Protein AF-Q26EB5-F1 (afdb_monomer)

Radius of gyration: 15.44 Å; Cα contacts (8 Å, |Δi|>4): 272; chains: 1; bounding box: 35×39×40 Å

Foldseek 3Di:
DDPPCVVDPPCVFWDWDDWDWQQLAADFDKDKALDDVVQCVSQCSRQVPDPPGDDRDDDDSVFKIKIKGKPHKDQWPPKEKDFPDWDDDDQATETEIDTDDHPDDDIGRDITIIMTMIMGTDDNHDYYYDD

Secondary structure (DSSP, 8-state):
---GGGTS-GGGS-EEEEEESB-S--SEEEEEE-SHHHHHHHHHHHHTT-SSPPPPPP--TTTEEEEEEEE--BSSS--EEEEEEEEE-SSEEEEEEEEEPPPSS------BB-EEEEEEE--SSEEEEE-

pLDDT: mean 91.07, std 12.9, range [38.53, 98.75]

Structure (mmCIF, N/CA/C/O backbone):
data_AF-Q26EB5-F1
#
_entry.id   AF-Q26EB5-F1
#
loop_
_atom_site.group_PDB
_atom_site.id
_atom_site.type_symbol
_atom_site.label_atom_id
_atom_site.label_alt_id
_atom_site.label_comp_id
_atom_site.label_asym_id
_atom_site.label_entity_id
_atom_site.label_seq_id
_atom_site.pdbx_PDB_ins_code
_atom_site.Cartn_x
_atom_site.Cartn_y
_atom_site.Cartn_z
_atom_site.occupancy
_atom_site.B_iso_or_equiv
_atom_site.auth_seq_id
_atom_site.auth_comp_id
_atom_site.auth_asym_id
_atom_site.auth_atom_id
_atom_site.pdbx_PDB_model_num
ATOM 1 N N . MET A 1 1 ? -17.614 -24.373 6.256 1.00 40.78 1 MET A N 1
ATOM 2 C CA . MET A 1 1 ? -18.115 -22.992 6.373 1.00 40.78 1 MET A CA 1
ATOM 3 C C . MET A 1 1 ? -17.218 -22.167 5.482 1.00 40.78 1 MET A C 1
ATOM 5 O O . MET A 1 1 ? -16.017 -22.200 5.704 1.00 40.78 1 MET A O 1
ATOM 9 N N . ASP A 1 2 ? -17.758 -21.578 4.421 1.00 38.53 2 ASP A N 1
ATOM 10 C CA . ASP A 1 2 ? -16.982 -20.653 3.594 1.00 38.53 2 ASP A CA 1
ATOM 11 C C . ASP A 1 2 ? -16.696 -19.390 4.422 1.00 38.53 2 ASP A C 1
ATOM 13 O O . ASP A 1 2 ? -17.594 -18.901 5.112 1.00 38.53 2 ASP A O 1
ATOM 17 N N . THR A 1 3 ? -15.449 -18.911 4.413 1.00 44.72 3 THR A N 1
ATOM 18 C CA . THR A 1 3 ? -15.062 -17.674 5.102 1.00 44.72 3 THR A CA 1
ATOM 19 C C . THR A 1 3 ? -15.852 -16.483 4.535 1.00 44.72 3 THR A C 1
ATOM 21 O O . THR A 1 3 ? -16.210 -16.488 3.352 1.00 44.72 3 THR A O 1
ATOM 24 N N . PRO A 1 4 ? -16.144 -15.445 5.344 1.00 45.19 4 PRO A N 1
ATOM 25 C CA . PRO A 1 4 ? -16.897 -14.256 4.915 1.00 45.19 4 PRO A CA 1
ATOM 26 C C . PRO A 1 4 ? -16.331 -13.559 3.663 1.00 45.19 4 PRO A C 1
ATOM 28 O O . PRO A 1 4 ? -17.078 -12.910 2.932 1.00 45.19 4 PRO A O 1
ATOM 31 N N . GLU A 1 5 ? -15.042 -13.769 3.379 1.00 48.12 5 GLU A N 1
ATOM 32 C CA . GLU A 1 5 ? -14.312 -13.376 2.161 1.00 48.12 5 GLU A CA 1
ATOM 33 C C . GLU A 1 5 ? -15.007 -13.805 0.856 1.00 48.12 5 GLU A C 1
ATOM 35 O O . GLU A 1 5 ? -14.831 -13.182 -0.189 1.00 48.12 5 GLU A O 1
ATOM 40 N N . LYS A 1 6 ? -15.826 -14.864 0.897 1.00 42.00 6 LYS A N 1
ATOM 41 C CA . LYS A 1 6 ? -16.500 -15.419 -0.284 1.00 42.00 6 LYS A CA 1
ATOM 42 C C . LYS A 1 6 ? -17.814 -14.715 -0.647 1.00 42.00 6 LYS A C 1
ATOM 44 O O . LYS A 1 6 ? -18.360 -14.988 -1.713 1.00 42.00 6 LYS A O 1
ATOM 49 N N . VAL A 1 7 ? -18.339 -13.838 0.217 1.00 48.69 7 VAL A N 1
ATOM 50 C CA . VAL A 1 7 ? -19.648 -13.174 0.018 1.00 48.69 7 VAL A CA 1
ATOM 51 C C . VAL A 1 7 ? -19.495 -11.733 -0.490 1.00 48.69 7 VAL A C 1
ATOM 53 O O . VAL A 1 7 ? -20.363 -11.240 -1.207 1.00 48.69 7 VAL A O 1
ATOM 56 N N . PHE A 1 8 ? -18.360 -11.089 -0.211 1.00 55.78 8 PHE A N 1
ATOM 57 C CA . PHE A 1 8 ? -17.955 -9.799 -0.768 1.00 55.78 8 PHE A CA 1
ATOM 58 C C . PHE A 1 8 ? -16.459 -9.889 -1.088 1.00 55.78 8 PHE A C 1
ATOM 60 O O . PHE A 1 8 ? -15.657 -10.104 -0.187 1.00 55.78 8 PHE A O 1
ATOM 67 N N . GLY A 1 9 ? -16.082 -9.818 -2.369 1.00 71.38 9 GLY A N 1
ATOM 68 C CA . GLY A 1 9 ? -14.680 -9.981 -2.778 1.00 71.38 9 GLY A CA 1
ATOM 69 C C . GLY A 1 9 ? -13.743 -8.952 -2.130 1.00 71.38 9 GLY A C 1
ATOM 70 O O . GLY A 1 9 ? -14.201 -7.908 -1.677 1.00 71.38 9 GLY A O 1
ATOM 71 N N . LEU A 1 10 ? -12.429 -9.220 -2.139 1.00 80.38 10 LEU A N 1
ATOM 72 C CA . LEU A 1 10 ? -11.367 -8.426 -1.481 1.00 80.38 10 LEU A CA 1
ATOM 73 C C . LEU A 1 10 ? -11.545 -6.899 -1.600 1.00 80.38 10 LEU A C 1
ATOM 75 O O . LEU A 1 10 ? -11.328 -6.155 -0.644 1.00 80.38 10 LEU A O 1
ATOM 79 N N . THR A 1 11 ? -12.007 -6.428 -2.758 1.00 82.50 11 THR A N 1
ATOM 80 C CA . THR A 1 11 ? -12.225 -5.010 -3.067 1.00 82.50 11 THR A CA 1
ATOM 81 C C . THR A 1 11 ? -13.318 -4.333 -2.233 1.00 82.50 11 THR A C 1
ATOM 83 O O . THR A 1 11 ? -13.462 -3.119 -2.309 1.00 82.50 11 THR A O 1
ATOM 86 N N . SER A 1 12 ? -14.118 -5.057 -1.442 1.00 90.44 12 SER A N 1
ATOM 87 C CA . SER A 1 12 ? -15.067 -4.432 -0.508 1.00 90.44 12 SER A CA 1
ATOM 88 C C . SER A 1 12 ? -14.390 -3.797 0.708 1.00 90.44 12 SER A C 1
ATOM 90 O O . SER A 1 12 ? -15.011 -2.982 1.388 1.00 90.44 12 SER A O 1
ATOM 92 N N . TYR A 1 13 ? -13.140 -4.170 0.996 1.00 94.19 13 TYR A N 1
ATOM 93 C CA . TYR A 1 13 ? -12.414 -3.739 2.193 1.00 94.19 13 TYR A CA 1
ATOM 94 C C . TYR A 1 13 ? -11.544 -2.496 1.980 1.00 94.19 13 TYR A C 1
ATOM 96 O O . TYR A 1 13 ? -11.109 -1.878 2.952 1.00 94.19 13 TYR A O 1
AT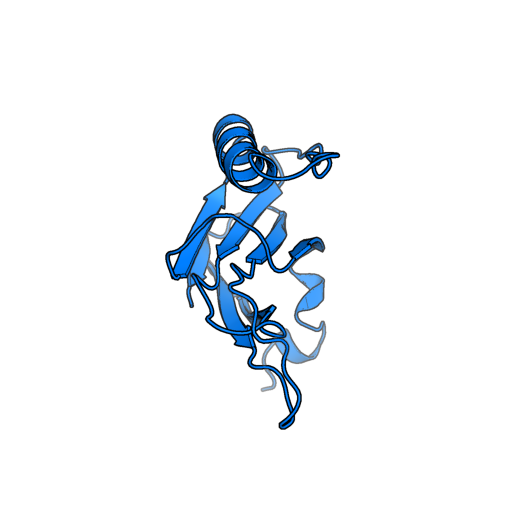OM 104 N N . TYR A 1 14 ? -11.292 -2.111 0.730 1.00 95.56 14 TYR A N 1
ATOM 105 C CA . TYR A 1 14 ? -10.400 -1.006 0.402 1.00 95.56 14 TYR A CA 1
ATOM 106 C C . TYR A 1 14 ? -10.765 -0.339 -0.924 1.00 95.56 14 TYR A C 1
ATOM 108 O O . TYR A 1 14 ? -11.433 -0.913 -1.778 1.00 95.56 14 TYR A O 1
ATOM 116 N N . GLU A 1 15 ? -10.281 0.883 -1.112 1.00 95.56 15 GLU A N 1
ATOM 117 C CA . GLU A 1 15 ? -10.323 1.602 -2.384 1.00 95.56 15 GLU A CA 1
ATOM 118 C C . GLU A 1 15 ? -8.894 1.755 -2.912 1.00 95.56 15 GLU A C 1
ATOM 120 O O . GLU A 1 15 ? -7.999 2.158 -2.168 1.00 95.56 15 GLU A O 1
ATOM 125 N N . ILE A 1 16 ? -8.657 1.435 -4.186 1.00 95.50 16 ILE A N 1
ATOM 126 C CA . ILE A 1 16 ? -7.357 1.691 -4.819 1.00 95.50 16 ILE A CA 1
ATOM 127 C C . ILE A 1 16 ? -7.249 3.190 -5.079 1.00 95.50 16 ILE A C 1
ATOM 129 O O . ILE A 1 16 ? -8.049 3.753 -5.823 1.00 95.50 16 ILE A O 1
ATOM 133 N N . MET A 1 17 ? -6.245 3.828 -4.481 1.00 95.94 17 MET A N 1
ATOM 134 C CA . MET A 1 17 ? -5.995 5.253 -4.679 1.00 95.94 17 MET A CA 1
ATOM 135 C C . MET A 1 17 ? -5.054 5.484 -5.855 1.00 95.94 17 MET A C 1
ATOM 137 O O . MET A 1 17 ? -5.330 6.316 -6.717 1.00 95.94 17 MET A O 1
ATOM 141 N N . LEU A 1 18 ? -3.927 4.770 -5.865 1.00 95.94 18 LEU A N 1
ATOM 142 C CA . LEU A 1 18 ? -2.863 4.901 -6.855 1.00 95.94 18 LEU A CA 1
ATOM 143 C C . LEU A 1 18 ? -2.096 3.585 -6.971 1.00 95.94 18 LEU A C 1
ATOM 145 O O . LEU A 1 18 ? -1.900 2.877 -5.988 1.00 95.94 18 LEU A O 1
ATOM 149 N N . GLU A 1 19 ? -1.588 3.306 -8.160 1.00 96.12 19 GLU A N 1
ATOM 150 C CA . GLU A 1 19 ? -0.632 2.232 -8.413 1.00 96.12 19 GLU A CA 1
ATOM 151 C C . GLU A 1 19 ? 0.314 2.658 -9.535 1.00 96.12 19 GLU A C 1
ATOM 153 O O . GLU A 1 19 ? 0.003 3.547 -10.335 1.00 96.12 19 GLU A O 1
ATOM 158 N N . GLY A 1 20 ? 1.504 2.068 -9.573 1.00 95.62 20 GLY A N 1
ATOM 159 C CA . GLY A 1 20 ? 2.477 2.386 -10.607 1.00 95.62 20 GLY A CA 1
ATOM 160 C C . GLY A 1 20 ? 3.791 1.644 -10.439 1.00 95.62 20 GLY A C 1
ATOM 161 O O . GLY A 1 20 ? 3.978 0.887 -9.495 1.00 95.62 20 GLY A O 1
ATOM 162 N N . SER A 1 21 ? 4.715 1.884 -11.369 1.00 95.75 21 SER A N 1
ATOM 163 C CA . SER A 1 21 ? 6.011 1.196 -11.446 1.00 95.75 21 SER A CA 1
ATOM 164 C C . SER A 1 21 ? 7.208 2.058 -11.027 1.00 95.75 21 SER A C 1
ATOM 166 O O . SER A 1 21 ? 8.344 1.651 -11.238 1.00 95.75 21 SER A O 1
ATOM 168 N N . ASN A 1 22 ? 6.981 3.275 -10.523 1.00 95.75 22 ASN A N 1
ATOM 169 C CA . ASN A 1 22 ? 8.038 4.238 -10.198 1.00 95.75 22 ASN A CA 1
ATOM 170 C C . ASN A 1 22 ? 7.700 4.985 -8.896 1.00 95.75 22 ASN A C 1
ATOM 172 O O . ASN A 1 22 ? 7.124 6.080 -8.942 1.00 95.75 22 ASN A O 1
ATOM 176 N N . SER A 1 23 ? 8.008 4.373 -7.752 1.00 96.69 23 SER A N 1
ATOM 177 C CA . SER A 1 23 ? 7.860 4.969 -6.417 1.00 96.69 23 SER A CA 1
ATOM 178 C C . SER A 1 23 ? 9.118 5.661 -5.897 1.00 96.69 23 SER A C 1
ATOM 180 O O . SER A 1 23 ? 9.012 6.432 -4.954 1.00 96.69 23 SER A O 1
ATOM 182 N N . ASN A 1 24 ? 10.286 5.386 -6.488 1.00 96.62 24 ASN A N 1
ATOM 183 C CA . ASN A 1 24 ? 11.615 5.720 -5.947 1.00 96.62 24 ASN A CA 1
ATOM 184 C C . ASN A 1 24 ? 11.990 4.972 -4.653 1.00 96.62 24 ASN A C 1
ATOM 186 O O . ASN A 1 24 ? 13.109 5.127 -4.172 1.00 96.62 24 ASN A O 1
ATOM 190 N N . HIS A 1 25 ? 11.111 4.097 -4.164 1.00 97.25 25 HIS A N 1
ATOM 191 C CA . HIS A 1 25 ? 11.316 3.323 -2.953 1.00 97.25 25 HIS A CA 1
ATOM 192 C C . HIS A 1 25 ? 11.921 1.955 -3.302 1.00 97.25 25 HIS A C 1
ATOM 194 O O . HIS A 1 25 ? 11.287 1.123 -3.957 1.00 97.25 25 HIS A O 1
ATOM 200 N N . VAL A 1 26 ? 13.183 1.736 -2.924 1.00 97.19 26 VAL A N 1
ATOM 201 C CA . VAL A 1 26 ? 13.982 0.581 -3.386 1.00 97.19 26 VAL A CA 1
ATOM 202 C C . VAL A 1 26 ? 13.819 -0.677 -2.532 1.00 97.19 26 VAL A C 1
ATOM 204 O O . VAL A 1 26 ? 14.133 -1.771 -3.007 1.00 97.19 26 VAL A O 1
ATOM 207 N N . SER A 1 27 ? 13.319 -0.542 -1.305 1.00 97.56 27 SER A N 1
ATOM 208 C CA . SER A 1 27 ? 13.064 -1.656 -0.388 1.00 97.56 27 SER A CA 1
ATOM 209 C C . SER A 1 27 ? 11.668 -2.239 -0.595 1.00 97.56 27 SER A C 1
ATOM 211 O O . SER A 1 27 ? 10.744 -1.538 -0.998 1.00 97.56 27 SER A O 1
ATOM 213 N N . GLN A 1 28 ? 11.500 -3.534 -0.323 1.00 97.81 28 GLN A N 1
ATOM 214 C CA . GLN A 1 28 ? 10.161 -4.101 -0.191 1.00 97.81 28 GLN A CA 1
ATOM 215 C C . GLN A 1 28 ? 9.641 -3.768 1.211 1.00 97.81 28 GLN A C 1
ATOM 217 O O . GLN A 1 28 ? 10.187 -4.261 2.197 1.00 97.81 28 GLN A O 1
ATOM 222 N N . GLU A 1 29 ? 8.632 -2.904 1.299 1.00 97.62 29 GLU A N 1
ATOM 223 C CA . GLU A 1 29 ? 8.160 -2.347 2.569 1.00 97.62 29 GLU A CA 1
ATOM 224 C C . GLU A 1 29 ? 6.681 -1.954 2.508 1.00 97.62 29 GLU A C 1
ATOM 226 O O . GLU A 1 29 ? 6.165 -1.561 1.458 1.00 97.62 29 GLU A O 1
ATOM 231 N N . ILE A 1 30 ? 6.000 -2.053 3.652 1.00 98.50 30 ILE A N 1
ATOM 232 C CA . ILE A 1 30 ? 4.647 -1.532 3.832 1.00 98.50 30 ILE A CA 1
ATOM 233 C C . ILE A 1 30 ? 4.650 -0.461 4.911 1.00 98.50 30 ILE A C 1
ATOM 235 O O . ILE A 1 30 ? 5.112 -0.696 6.026 1.00 98.50 30 ILE A O 1
ATOM 239 N N . ILE A 1 31 ? 4.060 0.688 4.591 1.00 98.38 31 ILE A N 1
ATOM 240 C CA . ILE A 1 31 ? 3.907 1.814 5.508 1.00 98.38 31 ILE A CA 1
ATOM 241 C C . ILE A 1 31 ? 2.423 2.170 5.604 1.00 98.38 31 ILE A C 1
ATOM 243 O O . ILE A 1 31 ? 1.755 2.425 4.599 1.00 98.38 31 ILE A O 1
ATOM 247 N N . ILE A 1 32 ? 1.895 2.188 6.829 1.00 98.19 32 ILE A N 1
ATOM 248 C CA . ILE A 1 32 ? 0.529 2.636 7.114 1.00 98.19 32 ILE A CA 1
ATOM 249 C C . ILE A 1 32 ? 0.598 4.115 7.491 1.00 98.19 32 ILE A C 1
ATOM 251 O O . ILE A 1 32 ? 1.125 4.465 8.543 1.00 98.19 32 ILE A O 1
ATOM 255 N N . ALA A 1 33 ? 0.054 4.977 6.636 1.00 97.88 33 ALA A N 1
ATOM 256 C CA . ALA A 1 33 ? -0.067 6.403 6.900 1.00 97.88 33 ALA A CA 1
ATOM 257 C C . ALA A 1 33 ? -1.446 6.698 7.500 1.00 97.88 33 ALA A C 1
ATOM 259 O O . ALA A 1 33 ? -2.485 6.541 6.851 1.00 97.88 33 ALA A O 1
ATOM 260 N N . ASP A 1 34 ? -1.455 7.134 8.754 1.00 96.69 34 ASP A N 1
ATOM 261 C CA . ASP A 1 34 ? -2.659 7.397 9.542 1.00 96.69 34 ASP A CA 1
ATOM 262 C C . ASP A 1 34 ? -2.904 8.894 9.808 1.00 96.69 34 ASP A C 1
ATOM 264 O O . ASP A 1 34 ? -3.883 9.253 10.470 1.00 96.69 34 ASP A O 1
ATOM 268 N N . HIS A 1 35 ? -2.063 9.765 9.248 1.00 96.75 35 HIS A N 1
ATOM 269 C CA . HIS A 1 35 ? -2.173 11.218 9.313 1.00 96.75 35 HIS A CA 1
ATOM 270 C C . HIS A 1 35 ? -1.604 11.884 8.047 1.00 96.75 35 HIS A C 1
ATOM 272 O O . HIS A 1 35 ? -0.927 11.258 7.229 1.00 96.75 35 HIS A O 1
ATOM 278 N N . GLU A 1 36 ? -1.914 13.171 7.875 1.00 96.50 36 GLU A N 1
ATOM 279 C CA . GLU A 1 36 ? -1.630 13.905 6.638 1.00 96.50 36 GLU A CA 1
ATOM 280 C C . GLU A 1 36 ? -0.134 14.095 6.369 1.00 96.50 36 GLU A C 1
ATOM 282 O O . GLU A 1 36 ? 0.287 13.936 5.226 1.00 96.50 36 GLU A O 1
ATOM 287 N N . GLU A 1 37 ? 0.663 14.379 7.400 1.00 96.50 37 GLU A N 1
ATOM 288 C CA . GLU A 1 37 ? 2.113 14.595 7.275 1.00 96.50 37 GLU A CA 1
ATOM 289 C C . GLU A 1 37 ? 2.821 13.350 6.718 1.00 96.50 37 GLU A C 1
ATOM 291 O O . GLU A 1 37 ? 3.451 13.443 5.666 1.00 96.50 37 GLU A O 1
ATOM 296 N N . ALA A 1 38 ? 2.590 12.164 7.300 1.00 97.19 38 ALA A N 1
ATOM 2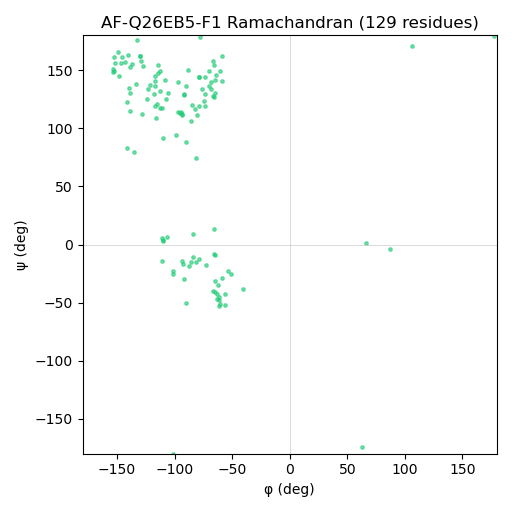97 C CA . ALA A 1 38 ? 3.115 10.905 6.763 1.00 97.19 38 ALA A CA 1
ATOM 298 C C . ALA A 1 38 ? 2.704 10.655 5.301 1.00 97.19 38 ALA A C 1
ATOM 300 O O . ALA A 1 38 ? 3.525 10.249 4.481 1.00 97.19 38 ALA A O 1
ATOM 301 N N . MET A 1 39 ? 1.446 10.926 4.927 1.00 97.31 39 MET A N 1
ATOM 302 C CA . MET A 1 39 ? 1.029 10.801 3.524 1.00 97.31 39 MET A CA 1
ATOM 303 C C . MET A 1 39 ? 1.789 11.775 2.616 1.00 97.31 39 MET A C 1
ATOM 305 O O . MET A 1 39 ? 2.166 11.397 1.506 1.00 97.31 39 MET A O 1
ATOM 309 N N . GLN A 1 40 ? 1.979 13.026 3.041 1.00 96.31 40 GLN A N 1
ATOM 310 C CA . GLN A 1 40 ? 2.674 14.041 2.251 1.00 96.31 40 GLN A CA 1
ATOM 311 C C . GLN A 1 40 ? 4.148 13.682 2.037 1.00 96.31 40 GLN A C 1
ATOM 313 O O . GLN A 1 40 ? 4.636 13.834 0.916 1.00 96.31 40 GLN A O 1
ATOM 318 N N . GLU A 1 41 ? 4.827 13.160 3.058 1.00 96.56 41 GLU A N 1
ATOM 319 C CA . GLU A 1 41 ? 6.210 12.680 2.958 1.00 96.56 41 GLU A CA 1
ATOM 320 C C . GLU A 1 41 ? 6.334 11.533 1.947 1.00 96.56 41 GLU A C 1
ATOM 322 O O . GLU A 1 41 ? 7.096 11.638 0.980 1.00 96.56 41 GLU A O 1
ATOM 327 N N . LEU A 1 42 ? 5.511 10.489 2.099 1.00 97.50 42 LEU A N 1
ATOM 328 C CA . LEU A 1 42 ? 5.505 9.328 1.202 1.00 97.50 42 LEU A CA 1
ATOM 329 C C . LEU A 1 42 ? 5.160 9.735 -0.236 1.00 97.50 42 LEU A C 1
ATOM 331 O O . LEU A 1 42 ? 5.838 9.355 -1.187 1.00 97.50 42 LEU A O 1
ATOM 335 N N . MET A 1 43 ? 4.137 10.570 -0.431 1.00 96.81 43 MET A N 1
ATOM 336 C CA . MET A 1 43 ? 3.792 11.084 -1.760 1.00 96.81 43 MET A CA 1
ATOM 337 C C . MET A 1 43 ? 4.885 11.988 -2.344 1.00 96.81 43 MET A C 1
ATOM 339 O O . MET A 1 43 ? 5.045 12.022 -3.566 1.00 96.81 43 MET A O 1
ATOM 343 N N . GLY A 1 44 ? 5.628 12.709 -1.503 1.00 96.50 44 GLY A N 1
ATOM 344 C CA . GLY A 1 44 ? 6.779 13.523 -1.882 1.00 96.50 44 GLY A CA 1
ATOM 345 C C . GLY A 1 44 ? 7.914 12.684 -2.462 1.00 96.50 44 GLY A C 1
ATOM 346 O O . GLY A 1 44 ? 8.406 13.006 -3.546 1.00 96.50 44 GLY A O 1
ATOM 347 N N . GLU A 1 45 ? 8.262 11.569 -1.811 1.00 96.25 45 GLU A N 1
ATOM 348 C CA . GLU A 1 45 ? 9.234 10.593 -2.327 1.00 96.25 45 GLU A CA 1
ATOM 349 C C . GLU A 1 45 ? 8.803 10.089 -3.706 1.00 96.25 45 GLU A C 1
ATOM 351 O O . GLU A 1 45 ? 9.547 10.205 -4.688 1.00 96.25 45 GLU A O 1
ATOM 356 N N . ILE A 1 46 ? 7.555 9.626 -3.807 1.00 96.69 46 ILE A N 1
ATOM 357 C CA . ILE A 1 46 ? 7.012 9.069 -5.043 1.00 96.69 46 ILE A CA 1
ATOM 358 C C . ILE A 1 46 ? 6.992 10.141 -6.155 1.00 96.69 46 ILE A C 1
ATOM 360 O O . ILE A 1 46 ? 7.263 9.844 -7.319 1.00 96.69 46 ILE A O 1
ATOM 364 N N . ASN A 1 47 ? 6.737 11.410 -5.819 1.00 96.56 47 ASN A N 1
ATOM 365 C CA . ASN A 1 47 ? 6.707 12.529 -6.764 1.00 96.56 47 ASN A CA 1
ATOM 366 C C . ASN A 1 47 ? 8.082 13.117 -7.142 1.00 96.56 47 ASN A C 1
ATOM 368 O O . ASN A 1 47 ? 8.158 13.851 -8.129 1.00 96.56 47 ASN A O 1
ATOM 372 N N . SER A 1 48 ? 9.152 12.812 -6.405 1.00 96.06 48 SER A N 1
ATOM 373 C CA . SER A 1 48 ? 10.443 13.520 -6.494 1.00 96.06 48 SER A CA 1
ATOM 374 C C . SER A 1 48 ? 11.107 13.502 -7.881 1.00 96.06 48 SER A C 1
ATOM 376 O O . SER A 1 48 ? 11.796 14.452 -8.254 1.00 96.06 48 SER A O 1
ATOM 378 N N . THR A 1 49 ? 10.862 12.460 -8.678 1.00 92.88 49 THR A N 1
ATOM 379 C CA . THR A 1 49 ? 11.487 12.239 -9.996 1.00 92.88 49 THR A CA 1
ATOM 380 C C . THR A 1 49 ? 10.524 12.381 -11.177 1.00 92.88 49 THR A C 1
ATOM 382 O O . THR A 1 49 ? 10.915 12.148 -12.321 1.00 92.88 49 THR A O 1
ATOM 385 N N . ARG A 1 50 ? 9.266 12.788 -10.950 1.00 91.31 50 ARG A N 1
ATOM 386 C CA . ARG A 1 50 ? 8.229 12.843 -11.998 1.00 91.31 50 ARG A CA 1
ATOM 387 C C . ARG A 1 50 ? 7.708 14.250 -12.273 1.00 91.31 50 ARG A C 1
ATOM 389 O O . ARG A 1 50 ? 7.545 15.068 -11.370 1.00 91.31 50 ARG A O 1
ATOM 396 N N . 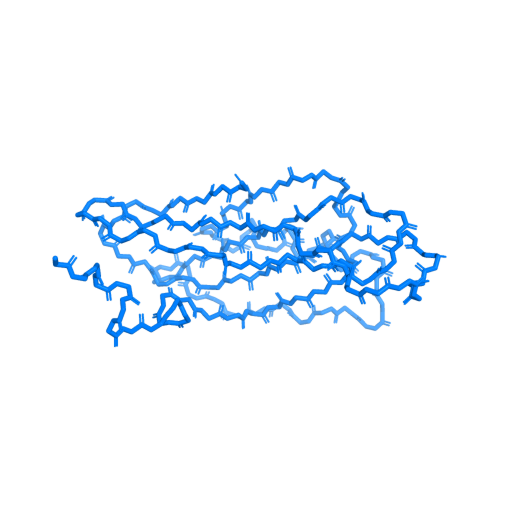LYS A 1 51 ? 7.395 14.522 -13.545 1.00 89.62 51 LYS A N 1
ATOM 397 C CA . LYS A 1 51 ? 6.754 15.766 -13.997 1.00 89.62 51 LYS A CA 1
ATOM 398 C C . LYS A 1 51 ? 5.720 15.466 -15.099 1.00 89.62 51 LYS A C 1
ATOM 400 O O . LYS A 1 51 ? 6.119 14.927 -16.129 1.00 89.62 51 LYS A O 1
ATOM 405 N N . PRO A 1 52 ? 4.435 15.838 -14.926 1.00 87.94 52 PRO A N 1
ATOM 406 C CA . PRO A 1 52 ? 3.844 16.388 -13.702 1.00 87.94 52 PRO A CA 1
ATOM 407 C C . PRO A 1 52 ? 3.815 15.357 -12.557 1.00 87.94 52 PRO A C 1
ATOM 409 O O . PRO A 1 52 ? 3.883 14.151 -12.787 1.00 87.94 52 PRO A O 1
ATOM 412 N N . GLY A 1 53 ? 3.742 15.841 -11.315 1.00 90.19 53 GLY A N 1
ATOM 413 C CA . GLY A 1 53 ? 3.562 14.985 -10.140 1.00 90.19 53 GLY A CA 1
ATOM 414 C C . GLY A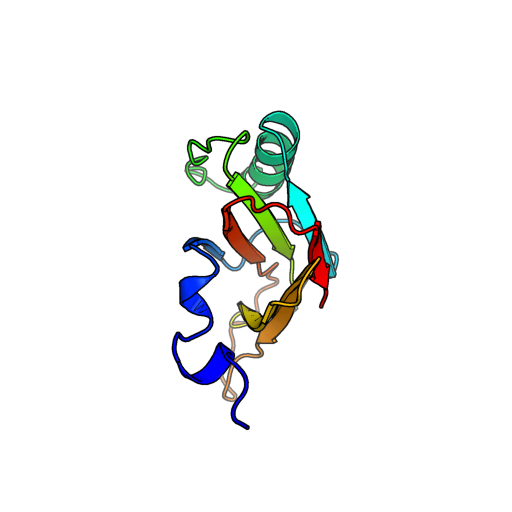 1 53 ? 2.202 14.284 -10.139 1.00 90.19 53 GLY A C 1
ATOM 415 O O . GLY A 1 53 ? 1.237 14.787 -10.717 1.00 90.19 53 GLY A O 1
ATOM 416 N N . LEU A 1 54 ? 2.110 13.139 -9.459 1.00 92.12 54 LEU A N 1
ATOM 417 C CA . LEU A 1 54 ? 0.823 12.531 -9.136 1.00 92.12 54 LEU A CA 1
ATOM 418 C C . LEU A 1 54 ? 0.098 13.415 -8.125 1.00 92.12 54 LEU A C 1
ATOM 420 O O . LEU A 1 54 ? 0.696 13.945 -7.182 1.00 92.12 54 LEU A O 1
ATOM 424 N N . LYS A 1 55 ? -1.210 13.556 -8.328 1.00 90.12 55 LYS A N 1
ATOM 425 C CA . LYS A 1 55 ? -2.071 14.325 -7.438 1.00 90.12 55 LYS A CA 1
ATOM 426 C C . LYS A 1 55 ? -2.124 13.654 -6.066 1.00 90.12 55 LYS A C 1
ATOM 428 O O . LYS A 1 55 ? -2.405 12.463 -5.969 1.00 90.12 55 LYS A O 1
ATOM 433 N N . ILE A 1 56 ? -1.901 14.440 -5.019 1.00 86.81 56 ILE A N 1
ATOM 434 C CA . ILE A 1 56 ? -2.086 13.996 -3.637 1.00 86.81 56 ILE A CA 1
ATOM 435 C C . ILE A 1 56 ? -3.598 13.944 -3.356 1.00 86.81 56 ILE A C 1
ATOM 437 O O . ILE A 1 56 ? -4.286 14.947 -3.589 1.00 86.81 56 ILE A O 1
ATOM 441 N N . PRO A 1 57 ? -4.151 12.796 -2.927 1.00 83.06 57 PRO A N 1
ATOM 442 C CA . PRO A 1 57 ? -5.569 12.696 -2.607 1.00 83.06 57 PRO A CA 1
ATOM 443 C C . PRO A 1 57 ? -5.901 13.471 -1.323 1.00 83.06 57 PRO A C 1
ATOM 445 O O . PRO A 1 57 ? -5.086 13.567 -0.411 1.00 83.06 57 PRO A O 1
ATOM 448 N N . SER A 1 58 ? -7.121 14.007 -1.237 1.00 88.31 58 SER A N 1
ATOM 449 C CA . SER A 1 58 ? -7.652 14.533 0.025 1.00 88.31 58 SER A CA 1
ATOM 450 C C . SER A 1 58 ? -8.261 13.372 0.809 1.00 88.31 58 SER A C 1
ATOM 452 O O . SER A 1 58 ? -9.168 12.710 0.305 1.00 88.31 58 SER A O 1
ATOM 454 N N . ILE A 1 59 ? -7.742 13.114 2.009 1.00 94.88 59 ILE A N 1
ATOM 455 C CA . ILE A 1 59 ? -8.115 11.977 2.859 1.00 94.88 59 ILE A CA 1
ATOM 456 C C . ILE A 1 59 ? -8.625 12.497 4.195 1.00 94.88 59 ILE A C 1
ATOM 458 O O . ILE A 1 59 ? -8.035 13.402 4.787 1.00 94.88 59 ILE A O 1
ATOM 462 N N . ASN A 1 60 ? -9.705 11.907 4.708 1.00 95.81 60 ASN A N 1
ATOM 463 C CA . ASN A 1 60 ? -10.139 12.189 6.066 1.00 95.81 60 ASN A CA 1
ATOM 464 C C . ASN A 1 60 ? -9.469 11.206 7.028 1.00 95.81 60 ASN A C 1
ATOM 466 O O . ASN A 1 60 ? -10.060 10.195 7.405 1.00 95.81 60 ASN A O 1
ATOM 470 N N . PHE A 1 61 ? -8.277 11.561 7.507 1.00 95.69 61 PHE A N 1
ATOM 471 C CA . PHE A 1 61 ? -7.514 10.777 8.484 1.00 95.69 61 PHE A CA 1
ATOM 472 C C . PHE A 1 61 ? -8.161 10.663 9.868 1.00 95.69 61 PHE A C 1
ATOM 474 O O . PHE A 1 61 ? -7.493 10.269 10.810 1.00 95.69 61 PHE A O 1
ATOM 481 N N . LYS A 1 62 ? -9.439 11.013 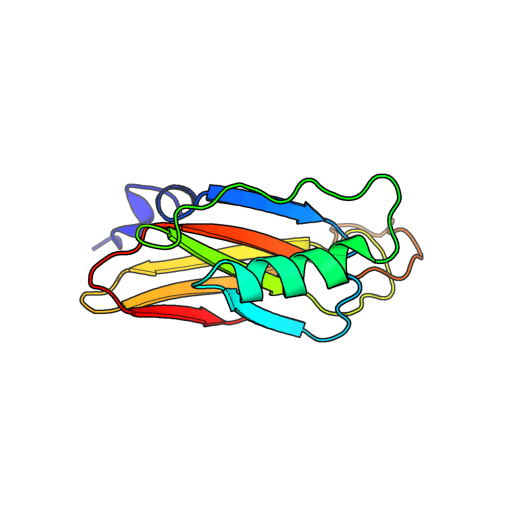10.058 1.00 95.44 62 LYS A N 1
ATOM 482 C CA . LYS A 1 62 ? -10.227 10.551 11.217 1.00 95.44 62 LYS A CA 1
ATOM 483 C C . LYS A 1 62 ? -10.990 9.266 10.909 1.00 95.44 62 LYS A C 1
ATOM 485 O O . LYS A 1 62 ? -11.233 8.480 11.815 1.00 95.44 62 LYS A O 1
ATOM 490 N N . LYS A 1 63 ? -11.365 9.067 9.647 1.00 96.50 63 LYS A N 1
ATOM 491 C CA . LYS A 1 63 ? -12.211 7.969 9.164 1.00 96.50 63 LYS A CA 1
ATOM 492 C C . LYS A 1 63 ? -11.457 6.968 8.302 1.00 96.50 63 LYS A C 1
ATOM 494 O O . LYS A 1 63 ? -11.995 5.909 8.010 1.00 96.50 63 LYS A O 1
ATOM 499 N N . GLU A 1 64 ? -10.266 7.321 7.845 1.00 97.12 64 GLU A N 1
ATOM 500 C CA . GLU A 1 64 ? -9.542 6.598 6.808 1.00 97.12 64 GLU A CA 1
ATOM 501 C C . GLU A 1 64 ? -8.058 6.523 7.170 1.00 97.12 64 GLU A C 1
ATOM 503 O O . GLU A 1 64 ? -7.528 7.392 7.866 1.00 97.12 64 GLU A O 1
ATOM 508 N N . VAL A 1 65 ? -7.396 5.482 6.682 1.00 97.38 65 VAL A N 1
ATOM 509 C CA . VAL A 1 65 ? -5.937 5.350 6.651 1.00 97.38 65 VAL A CA 1
ATOM 510 C C . VAL A 1 65 ? -5.510 4.970 5.240 1.00 97.38 65 VAL A C 1
ATOM 512 O O . VAL A 1 65 ? -6.308 4.429 4.467 1.00 97.38 65 VAL A O 1
ATOM 515 N N . LEU A 1 66 ? -4.254 5.242 4.903 1.00 98.31 66 LEU A N 1
ATOM 516 C CA . LEU A 1 66 ? -3.644 4.762 3.671 1.00 98.31 66 LEU A CA 1
ATOM 517 C C . LEU A 1 66 ? -2.630 3.667 3.984 1.00 98.31 66 LEU A C 1
ATOM 519 O O . LEU A 1 66 ? -1.880 3.773 4.950 1.00 98.31 66 LEU A O 1
ATOM 523 N N . ILE A 1 67 ? -2.580 2.644 3.138 1.00 98.44 67 ILE A N 1
ATOM 524 C CA . ILE A 1 67 ? -1.521 1.635 3.157 1.00 98.44 67 ILE A CA 1
ATOM 525 C C . ILE A 1 67 ? -0.719 1.793 1.871 1.00 98.44 67 ILE A C 1
ATOM 527 O O . ILE A 1 67 ? -1.264 1.643 0.775 1.00 98.44 67 ILE A O 1
ATOM 531 N N . PHE A 1 68 ? 0.558 2.127 2.019 1.00 98.56 68 PHE A N 1
ATOM 532 C CA . PHE A 1 68 ? 1.538 2.200 0.945 1.00 98.56 68 PHE A CA 1
ATOM 533 C C . PHE A 1 68 ? 2.306 0.885 0.928 1.00 98.56 68 PHE A C 1
ATOM 535 O O . PHE A 1 68 ? 3.014 0.582 1.884 1.00 98.56 68 PHE A O 1
ATOM 542 N N . ALA A 1 69 ? 2.159 0.106 -0.138 1.00 98.75 69 ALA A N 1
ATOM 543 C CA . ALA A 1 69 ? 2.897 -1.132 -0.334 1.00 98.75 69 ALA A CA 1
ATOM 544 C C . ALA A 1 69 ? 3.892 -0.954 -1.484 1.00 98.75 69 ALA A C 1
ATOM 546 O O . ALA A 1 69 ? 3.497 -0.702 -2.627 1.00 98.75 69 ALA A O 1
ATOM 547 N N . TYR A 1 70 ? 5.181 -1.077 -1.175 1.00 98.62 70 TYR A N 1
ATOM 548 C CA . TYR A 1 70 ? 6.292 -0.929 -2.109 1.00 98.62 70 TYR A CA 1
ATOM 549 C C . TYR A 1 70 ? 6.910 -2.288 -2.410 1.00 98.62 70 TYR A C 1
ATOM 551 O O . TYR A 1 70 ? 7.335 -2.999 -1.508 1.00 98.62 70 TYR A O 1
ATOM 559 N N . GLY A 1 71 ? 7.002 -2.641 -3.688 1.00 98.00 71 GLY A N 1
ATOM 560 C CA . GLY A 1 71 ? 7.563 -3.911 -4.153 1.00 98.00 71 GLY A CA 1
ATOM 561 C C . GLY A 1 71 ? 9.088 -3.919 -4.295 1.00 98.00 71 GLY A C 1
ATOM 562 O O . GLY A 1 71 ? 9.640 -4.845 -4.890 1.00 98.00 71 GLY A O 1
ATOM 563 N N . GLY A 1 72 ? 9.763 -2.871 -3.813 1.00 97.69 72 GLY A N 1
ATOM 564 C CA . GLY A 1 72 ? 11.201 -2.664 -3.960 1.00 97.69 72 GLY A CA 1
ATOM 565 C C . GLY A 1 72 ? 11.677 -2.509 -5.404 1.00 97.69 72 GLY A C 1
ATOM 566 O O . GLY A 1 72 ? 10.891 -2.435 -6.347 1.00 97.69 72 GLY A O 1
ATOM 567 N N . GLN A 1 73 ? 12.994 -2.438 -5.592 1.00 97.69 73 GLN A N 1
ATOM 568 C CA . GLN A 1 73 ? 13.589 -2.296 -6.918 1.00 97.69 73 GLN A CA 1
ATOM 569 C C . GLN A 1 73 ? 13.509 -3.602 -7.720 1.00 97.69 73 GLN A C 1
ATOM 571 O O . GLN A 1 73 ? 13.987 -4.645 -7.280 1.00 97.69 73 GLN A O 1
ATOM 576 N N . GLN A 1 74 ? 13.009 -3.515 -8.951 1.00 96.69 74 GLN A N 1
ATOM 577 C CA . GLN A 1 74 ? 12.955 -4.611 -9.916 1.00 96.69 74 GLN A CA 1
ATOM 578 C C . GLN A 1 74 ? 13.802 -4.282 -11.146 1.00 96.69 74 GLN A C 1
ATOM 580 O O . GLN A 1 74 ? 13.827 -3.143 -11.608 1.00 96.69 74 GLN A O 1
ATOM 585 N N . SER A 1 75 ? 14.518 -5.274 -11.680 1.00 93.19 75 SER A N 1
ATOM 586 C CA . SER A 1 75 ? 15.430 -5.099 -12.824 1.00 93.19 75 SER A CA 1
ATOM 587 C C . SER A 1 75 ? 14.726 -5.047 -14.183 1.00 93.19 75 SER A C 1
ATOM 589 O O . SER A 1 75 ? 15.343 -4.669 -15.181 1.00 93.19 75 SER A O 1
ATOM 591 N N . THR A 1 76 ? 13.446 -5.416 -14.225 1.00 92.19 76 THR A N 1
ATOM 592 C CA . THR A 1 76 ? 12.595 -5.332 -15.412 1.00 92.19 76 THR A CA 1
ATOM 593 C C . THR A 1 76 ? 11.283 -4.637 -15.074 1.00 92.19 76 THR A C 1
ATOM 595 O O . THR A 1 76 ? 10.884 -4.548 -13.911 1.00 92.19 76 THR A O 1
ATOM 598 N N . GLY A 1 77 ? 10.576 -4.172 -16.100 1.00 90.44 77 GLY A N 1
ATOM 599 C CA . GLY A 1 77 ? 9.195 -3.735 -15.949 1.00 90.44 77 GLY A CA 1
ATOM 600 C C . GLY A 1 77 ? 8.216 -4.905 -15.872 1.00 90.44 77 GLY A C 1
ATOM 601 O O . GLY A 1 77 ? 8.590 -6.074 -15.980 1.00 90.44 77 GLY A O 1
ATOM 602 N N . GLY A 1 78 ? 6.940 -4.563 -15.698 1.00 91.19 78 GLY A N 1
ATOM 603 C CA . GLY A 1 78 ? 5.827 -5.517 -15.665 1.00 91.19 78 GLY A CA 1
ATOM 604 C C . GLY A 1 78 ? 5.541 -6.128 -14.293 1.00 91.19 78 GLY A C 1
ATOM 605 O O . GLY A 1 78 ? 4.563 -6.854 -14.154 1.00 91.19 78 GLY A O 1
ATOM 606 N N . TYR A 1 79 ? 6.348 -5.809 -13.282 1.00 95.69 79 TYR A N 1
ATOM 607 C CA . TYR A 1 79 ? 6.014 -6.103 -11.894 1.00 95.69 79 TYR A CA 1
ATOM 608 C C . TYR A 1 79 ? 4.920 -5.163 -11.382 1.00 95.69 79 TYR A C 1
ATOM 610 O O . TYR A 1 79 ? 4.910 -3.973 -11.709 1.00 95.69 79 TYR A O 1
ATOM 618 N N . ALA A 1 80 ? 4.042 -5.690 -10.537 1.00 96.62 80 ALA A N 1
ATOM 619 C CA . ALA A 1 80 ? 3.026 -4.928 -9.821 1.00 96.62 80 ALA A CA 1
ATOM 620 C C . ALA A 1 80 ? 2.949 -5.401 -8.368 1.00 96.62 80 ALA A C 1
ATOM 622 O O . ALA A 1 80 ? 3.301 -6.534 -8.066 1.00 96.62 80 ALA A O 1
ATOM 623 N N . VAL A 1 81 ? 2.487 -4.542 -7.470 1.00 97.88 81 VAL A N 1
ATOM 624 C CA . VAL A 1 81 ? 2.096 -4.945 -6.113 1.00 97.88 81 VAL A CA 1
ATOM 625 C C . VAL A 1 81 ? 0.589 -5.146 -6.128 1.00 97.88 81 VAL A C 1
ATOM 627 O O . VAL A 1 81 ? -0.082 -4.332 -6.758 1.00 97.88 81 VAL A O 1
ATOM 630 N N . ASP A 1 82 ? 0.048 -6.171 -5.468 1.00 96.75 82 ASP A N 1
ATOM 631 C CA . ASP A 1 82 ? -1.404 -6.352 -5.332 1.00 96.75 82 ASP A CA 1
ATOM 632 C C . ASP A 1 82 ? -1.824 -6.908 -3.975 1.00 96.75 82 ASP A C 1
ATOM 634 O O . ASP A 1 82 ? -1.019 -7.528 -3.291 1.00 96.75 82 ASP A O 1
ATOM 638 N N . VAL A 1 83 ? -3.079 -6.663 -3.589 1.00 96.69 83 VAL A N 1
ATOM 639 C CA . VAL A 1 83 ? -3.676 -7.244 -2.376 1.00 96.69 83 VAL A CA 1
ATOM 640 C C . VAL A 1 83 ? -4.156 -8.650 -2.716 1.00 96.69 83 VAL A C 1
ATOM 642 O O . VAL A 1 83 ? -5.051 -8.806 -3.547 1.00 96.69 83 VAL A O 1
ATOM 645 N N . THR A 1 84 ? -3.587 -9.670 -2.080 1.00 95.31 84 THR A N 1
ATOM 646 C CA . THR A 1 84 ? -3.919 -11.078 -2.363 1.00 95.31 84 THR A CA 1
ATOM 647 C C . THR A 1 84 ? -4.860 -11.690 -1.336 1.00 95.31 84 THR A C 1
ATOM 649 O O . THR A 1 84 ? -5.599 -12.620 -1.660 1.00 95.31 84 THR A O 1
ATOM 652 N N . GLU A 1 85 ? -4.901 -11.133 -0.126 1.00 94.56 85 GLU A N 1
ATOM 653 C CA . GLU A 1 85 ? -5.753 -11.605 0.963 1.00 94.56 85 GLU A CA 1
ATOM 654 C C . GLU A 1 85 ? -6.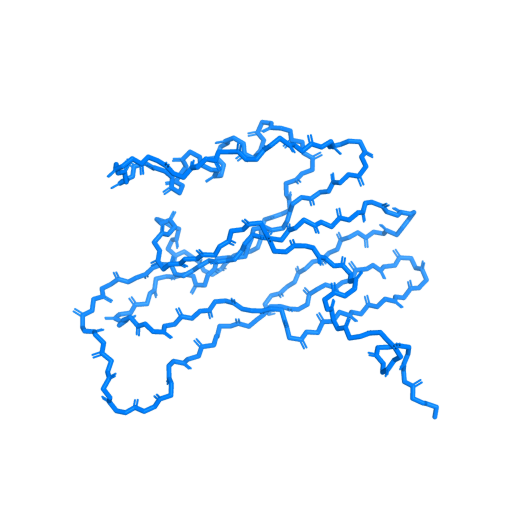174 -10.440 1.864 1.00 94.56 85 GLU A C 1
ATOM 656 O O . GLU A 1 85 ? -5.400 -9.513 2.119 1.00 94.56 85 GLU A O 1
ATOM 661 N N . VAL A 1 86 ? -7.402 -10.508 2.381 1.00 95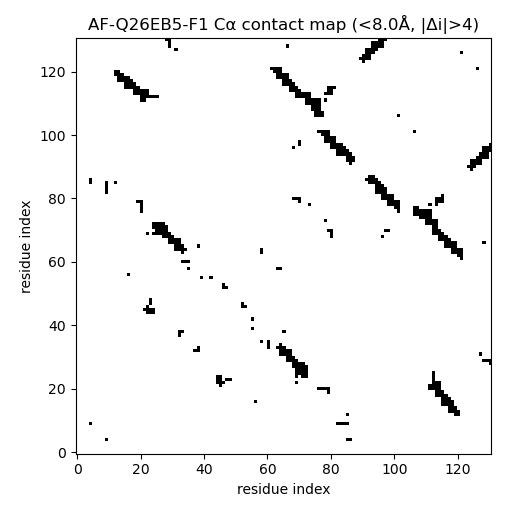.44 86 VAL A N 1
ATOM 662 C CA . VAL A 1 86 ? -7.872 -9.638 3.460 1.00 95.44 86 VAL A CA 1
ATOM 663 C C . VAL A 1 86 ? -8.453 -10.512 4.559 1.00 95.44 86 VAL A C 1
ATOM 665 O O . VAL A 1 86 ? -9.514 -11.104 4.381 1.00 95.44 86 VAL A O 1
ATOM 668 N N . ARG A 1 87 ? -7.780 -10.544 5.710 1.00 93.56 87 ARG A N 1
ATOM 669 C CA . ARG A 1 87 ? -8.233 -11.262 6.902 1.00 93.56 87 ARG A CA 1
ATOM 670 C C . ARG A 1 87 ? -8.980 -10.299 7.811 1.00 93.56 87 ARG A C 1
ATOM 672 O O . ARG A 1 87 ? -8.406 -9.350 8.344 1.00 93.56 87 ARG A O 1
ATOM 679 N N . ASN A 1 88 ? -10.279 -10.532 7.952 1.00 92.50 88 ASN A N 1
ATOM 680 C CA . ASN A 1 88 ? -11.181 -9.718 8.759 1.00 92.50 88 ASN A CA 1
ATOM 681 C C . ASN A 1 88 ? -11.627 -10.503 9.998 1.00 92.50 88 ASN A C 1
ATOM 683 O O . ASN A 1 88 ? -12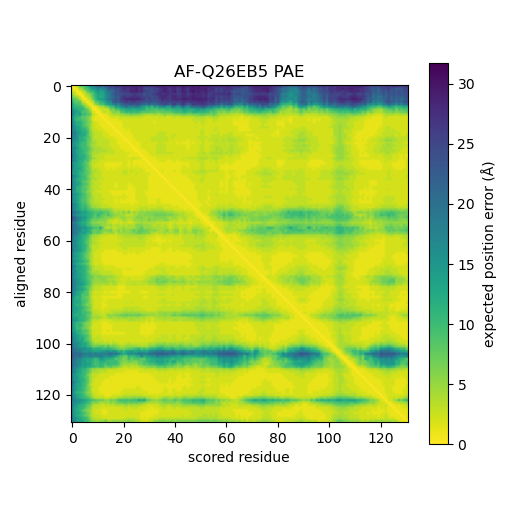.623 -11.226 9.957 1.00 92.50 88 ASN A O 1
ATOM 687 N N . GLU A 1 89 ? -10.879 -10.350 11.084 1.00 91.88 89 GLU A N 1
ATOM 688 C CA . GLU A 1 89 ? -11.102 -11.001 12.379 1.00 91.88 89 GLU A CA 1
ATOM 689 C C . GLU A 1 89 ? -11.763 -10.022 13.361 1.00 91.88 89 GLU A C 1
ATOM 691 O O . GLU A 1 89 ? -12.048 -8.882 12.996 1.00 91.88 89 GLU A O 1
ATOM 696 N N . ASP A 1 90 ? -12.043 -10.435 14.597 1.00 91.12 90 ASP A N 1
ATOM 697 C CA . ASP A 1 90 ? -12.808 -9.613 15.548 1.00 91.12 90 ASP A CA 1
ATOM 698 C C . ASP A 1 90 ? -12.107 -8.283 15.885 1.00 91.12 90 ASP A C 1
ATOM 700 O O . ASP A 1 90 ? -12.719 -7.228 15.739 1.00 91.12 90 ASP A O 1
ATOM 704 N N . ASP A 1 91 ? -10.809 -8.321 16.211 1.00 95.00 91 ASP A N 1
ATOM 705 C CA . ASP A 1 91 ? -10.018 -7.144 16.619 1.00 95.00 91 ASP A CA 1
ATOM 706 C C . ASP A 1 91 ? -8.976 -6.705 15.572 1.00 95.00 91 ASP A C 1
ATOM 708 O O . ASP A 1 91 ? -8.177 -5.791 15.806 1.00 95.00 91 ASP A O 1
ATOM 712 N N . LEU A 1 92 ? -8.944 -7.367 14.413 1.00 95.12 92 LEU A N 1
ATOM 713 C CA . LEU A 1 92 ? -7.889 -7.219 13.413 1.00 95.12 92 LEU A CA 1
ATOM 714 C C . LEU A 1 92 ? -8.467 -7.180 11.998 1.00 95.12 92 LEU A C 1
ATOM 716 O O . LEU A 1 92 ? -9.214 -8.064 11.588 1.00 95.12 92 LEU A O 1
ATOM 720 N N . LEU A 1 93 ? -8.049 -6.176 11.232 1.00 96.38 93 LEU A N 1
ATOM 721 C CA . LEU A 1 93 ? -8.203 -6.135 9.784 1.00 96.38 93 LEU A CA 1
ATOM 722 C C . LEU A 1 93 ? -6.808 -6.145 9.156 1.00 96.38 93 LEU A C 1
ATOM 724 O O . LEU A 1 93 ? -6.052 -5.176 9.273 1.00 96.38 93 LEU A O 1
ATOM 728 N N . HIS A 1 94 ? -6.448 -7.261 8.533 1.00 97.25 94 HIS A N 1
ATOM 729 C CA . HIS A 1 94 ? -5.116 -7.488 7.991 1.00 97.25 94 HIS A CA 1
ATOM 730 C C . HIS A 1 94 ? -5.142 -7.653 6.472 1.00 97.25 94 HIS A C 1
ATOM 732 O O . HIS A 1 94 ? -5.986 -8.370 5.939 1.00 97.25 94 HIS A O 1
ATOM 738 N N . PHE A 1 95 ? -4.196 -7.012 5.789 1.00 97.62 95 PHE A N 1
ATOM 739 C CA . PHE A 1 95 ? -4.037 -7.063 4.336 1.00 97.62 95 PHE A CA 1
ATOM 740 C C . PHE A 1 95 ? -2.709 -7.735 3.977 1.00 97.62 95 PHE A C 1
ATOM 742 O O . PHE A 1 95 ? -1.652 -7.219 4.350 1.00 97.62 95 PHE A O 1
ATOM 749 N N . ASN A 1 96 ? -2.752 -8.830 3.217 1.00 97.94 96 ASN A N 1
ATOM 750 C CA . ASN A 1 96 ? -1.543 -9.374 2.600 1.00 97.94 96 ASN A CA 1
ATOM 751 C C . ASN A 1 96 ? -1.369 -8.748 1.217 1.00 97.94 96 ASN A C 1
ATOM 753 O O . ASN A 1 96 ? -2.324 -8.653 0.437 1.00 97.94 96 ASN A O 1
ATOM 757 N N . PHE A 1 97 ? -0.137 -8.364 0.911 1.00 97.94 97 PHE A N 1
ATOM 758 C CA . PHE A 1 97 ? 0.268 -7.897 -0.402 1.00 97.94 97 PHE A CA 1
ATOM 759 C C . PHE A 1 97 ? 1.266 -8.866 -1.017 1.00 97.94 97 PHE A C 1
ATOM 761 O O . PHE A 1 97 ? 2.105 -9.411 -0.318 1.00 97.94 97 PHE A O 1
ATOM 768 N N . ASP A 1 98 ? 1.242 -9.002 -2.335 1.00 97.44 98 ASP A N 1
ATOM 769 C CA . ASP A 1 98 ? 2.262 -9.741 -3.069 1.00 97.44 98 ASP A CA 1
ATOM 770 C C . ASP A 1 98 ? 2.847 -8.909 -4.200 1.00 97.44 98 ASP A C 1
ATOM 772 O O . ASP A 1 98 ? 2.203 -8.029 -4.782 1.00 97.44 98 ASP A O 1
ATOM 776 N N . LEU A 1 99 ? 4.086 -9.246 -4.550 1.00 97.25 99 LEU A N 1
ATOM 777 C CA . LEU A 1 99 ? 4.718 -8.783 -5.771 1.00 97.25 99 LEU A CA 1
ATOM 778 C C . LEU A 1 99 ? 4.341 -9.716 -6.931 1.00 97.25 99 LEU A C 1
ATOM 780 O O . LEU A 1 99 ? 4.861 -10.825 -7.080 1.00 97.25 99 LEU A O 1
ATOM 784 N N . ILE A 1 100 ? 3.464 -9.231 -7.798 1.00 95.38 100 ILE A N 1
ATOM 785 C CA . ILE A 1 100 ? 3.014 -9.923 -8.997 1.00 95.38 100 ILE A CA 1
ATOM 786 C C . ILE A 1 100 ? 4.080 -9.792 -10.081 1.00 95.38 100 ILE A C 1
ATOM 788 O O . ILE A 1 100 ? 4.425 -8.694 -10.524 1.00 95.38 100 ILE A O 1
ATOM 792 N N . LYS A 1 101 ? 4.601 -10.939 -10.515 1.00 92.38 101 LYS A N 1
ATOM 793 C CA . LYS A 1 101 ? 5.568 -11.022 -11.610 1.00 92.38 101 LYS A CA 1
ATOM 794 C C . LYS A 1 101 ? 4.851 -10.897 -12.958 1.00 92.38 101 LYS A C 1
ATOM 796 O O . LYS A 1 101 ? 3.757 -11.448 -13.107 1.00 92.38 101 LYS A O 1
ATOM 801 N N . PRO A 1 102 ? 5.469 -10.250 -13.959 1.00 88.50 102 PRO A N 1
ATOM 802 C CA . PRO A 1 102 ? 4.932 -10.255 -15.313 1.00 88.50 102 PRO A CA 1
ATOM 803 C C . PRO A 1 102 ? 4.818 -11.687 -15.846 1.00 88.50 102 PRO A C 1
ATOM 805 O O . PRO A 1 102 ? 5.697 -12.520 -15.617 1.00 88.50 102 PRO A O 1
ATOM 808 N N . GLN A 1 103 ? 3.738 -11.973 -16.571 1.00 83.12 103 GLN A N 1
ATOM 809 C CA . GLN A 1 103 ? 3.552 -13.256 -17.245 1.00 83.12 103 GLN A CA 1
ATOM 810 C C . GLN A 1 103 ? 4.084 -13.176 -18.681 1.00 83.12 103 GLN A C 1
ATOM 812 O O . GLN A 1 103 ? 3.701 -12.287 -19.439 1.00 83.12 103 GLN A O 1
ATOM 817 N N . GLY A 1 104 ? 4.938 -14.130 -19.062 1.00 74.25 104 GLY A N 1
ATOM 818 C CA . GLY A 1 104 ? 5.506 -14.244 -20.410 1.00 74.25 104 GLY A CA 1
ATOM 819 C C . GLY A 1 104 ? 6.979 -13.835 -20.513 1.00 74.25 104 GLY A C 1
ATOM 820 O O . GLY A 1 104 ? 7.574 -13.324 -19.569 1.00 74.25 104 GLY A O 1
ATOM 821 N N . GLU A 1 105 ? 7.579 -14.096 -21.677 1.00 68.25 105 GLU A N 1
ATOM 822 C CA . GLU A 1 105 ? 9.024 -13.920 -21.910 1.00 68.25 105 GLU A CA 1
ATOM 823 C C . GLU A 1 105 ? 9.415 -12.492 -22.335 1.00 68.25 105 GLU A C 1
ATOM 825 O O . GLU A 1 105 ? 10.587 -12.125 -22.284 1.00 68.25 105 GLU A O 1
ATOM 830 N N . MET A 1 106 ? 8.448 -11.663 -22.742 1.00 75.62 106 MET A N 1
ATOM 831 C CA . MET A 1 106 ? 8.697 -10.292 -23.198 1.00 75.62 106 MET A CA 1
ATOM 832 C C . MET A 1 106 ? 8.421 -9.284 -22.079 1.00 75.62 106 MET A C 1
ATOM 834 O O . MET A 1 106 ? 7.295 -8.823 -21.905 1.00 75.62 106 MET A O 1
ATOM 838 N N . VAL A 1 107 ? 9.469 -8.916 -21.343 1.00 85.12 107 VAL A N 1
ATOM 839 C CA . VAL A 1 107 ? 9.453 -7.832 -20.347 1.00 85.12 107 VAL A CA 1
ATOM 840 C C . VAL A 1 107 ? 10.356 -6.686 -20.786 1.00 85.12 107 VAL A C 1
ATOM 842 O O . VAL A 1 107 ? 11.313 -6.877 -21.538 1.00 85.12 107 VAL A O 1
ATOM 845 N N . THR A 1 108 ? 10.071 -5.471 -20.322 1.00 83.75 108 THR A N 1
ATOM 846 C CA . THR A 1 108 ? 10.945 -4.327 -20.594 1.00 83.75 108 THR A CA 1
ATOM 847 C C . THR A 1 108 ? 12.187 -4.388 -19.708 1.00 83.75 108 THR A C 1
ATOM 849 O O . THR A 1 108 ? 12.095 -4.599 -18.500 1.00 83.75 108 THR A O 1
ATOM 852 N N . MET A 1 109 ? 13.366 -4.169 -20.291 1.00 87.31 109 MET A N 1
ATOM 853 C CA . MET A 1 109 ? 14.630 -4.080 -19.550 1.00 87.31 109 MET A CA 1
ATOM 854 C C . MET A 1 109 ? 14.771 -2.678 -18.951 1.00 87.31 109 MET A C 1
ATOM 856 O O . MET A 1 109 ? 15.471 -1.815 -19.479 1.00 87.31 109 MET A O 1
ATOM 860 N N . SER A 1 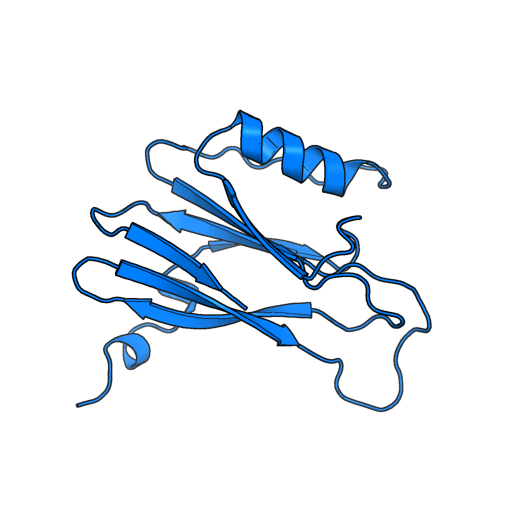110 ? 14.015 -2.406 -17.892 1.00 88.75 110 SER A N 1
ATOM 861 C CA . SER A 1 110 ? 14.009 -1.117 -17.202 1.00 88.75 110 SER A CA 1
ATOM 862 C C . SER A 1 110 ? 13.932 -1.333 -15.702 1.00 88.75 110 SER A C 1
ATOM 864 O O . SER A 1 110 ? 13.120 -2.130 -15.236 1.00 88.75 110 SER A O 1
ATOM 866 N N . ILE A 1 111 ? 14.764 -0.601 -14.961 1.00 93.75 111 ILE A N 1
ATOM 867 C CA . ILE A 1 111 ? 14.694 -0.587 -13.503 1.00 93.75 111 ILE A CA 1
ATOM 868 C C . ILE A 1 111 ? 13.374 0.072 -13.102 1.00 93.75 111 ILE A C 1
ATOM 870 O O . ILE A 1 111 ? 13.061 1.167 -13.569 1.00 93.75 111 ILE A O 1
ATOM 874 N N . THR A 1 112 ? 12.605 -0.606 -12.257 1.00 96.44 112 THR A N 1
ATOM 875 C CA . THR A 1 112 ? 11.315 -0.129 -11.750 1.00 96.44 112 THR A CA 1
ATOM 876 C C . THR A 1 112 ? 11.247 -0.257 -10.234 1.00 96.44 112 THR A C 1
ATOM 878 O O . THR A 1 112 ? 12.043 -0.959 -9.617 1.00 96.44 112 THR A O 1
ATOM 881 N N . THR A 1 113 ? 10.309 0.459 -9.627 1.00 97.81 113 THR A N 1
ATOM 882 C CA . THR A 1 113 ? 9.973 0.409 -8.199 1.00 97.81 113 THR A CA 1
ATOM 883 C C . THR A 1 113 ? 8.443 0.361 -8.075 1.00 97.81 113 THR A C 1
ATOM 885 O O . THR A 1 113 ? 7.797 1.406 -7.935 1.00 97.81 113 THR A O 1
ATOM 888 N N . PRO A 1 114 ? 7.815 -0.817 -8.276 1.00 97.94 114 PRO A N 1
ATOM 889 C CA . PRO A 1 114 ? 6.366 -0.960 -8.240 1.00 97.94 114 PRO A CA 1
ATOM 890 C C . PRO A 1 114 ? 5.780 -0.657 -6.867 1.00 97.94 114 PRO A C 1
ATOM 892 O O . PRO A 1 114 ? 6.387 -0.935 -5.835 1.00 97.94 114 PRO A O 1
ATOM 895 N N . PHE A 1 115 ? 4.578 -0.091 -6.861 1.00 98.50 115 PHE A N 1
ATOM 896 C CA . PHE A 1 115 ? 3.863 0.242 -5.640 1.00 98.50 115 PHE A CA 1
ATOM 897 C C . PHE A 1 115 ? 2.348 0.223 -5.844 1.00 98.50 115 PHE A C 1
ATOM 899 O O . PHE A 1 115 ? 1.852 0.445 -6.954 1.00 98.50 115 PHE A O 1
ATOM 906 N N . LYS A 1 116 ? 1.618 0.024 -4.745 1.00 98.25 116 LYS A N 1
ATOM 907 C CA . LYS A 1 116 ? 0.169 0.219 -4.655 1.00 98.25 116 LYS A CA 1
ATOM 908 C C . LYS A 1 116 ? -0.164 1.003 -3.388 1.00 98.25 116 LYS A C 1
ATOM 910 O O . LYS A 1 116 ? 0.409 0.758 -2.331 1.00 98.25 116 LYS A O 1
ATOM 915 N N . ILE A 1 117 ? -1.090 1.948 -3.506 1.00 98.25 117 ILE A N 1
ATOM 916 C CA . ILE A 1 117 ? -1.641 2.723 -2.397 1.00 98.25 117 ILE A CA 1
ATOM 917 C C . ILE A 1 117 ? -3.126 2.414 -2.320 1.00 98.25 117 ILE A C 1
ATOM 919 O O . ILE A 1 117 ? -3.879 2.706 -3.255 1.00 98.25 117 ILE A O 1
ATOM 923 N N . ILE A 1 118 ? -3.550 1.861 -1.190 1.00 97.81 118 ILE A N 1
ATOM 924 C CA . ILE A 1 118 ? -4.962 1.620 -0.903 1.00 97.81 118 ILE A CA 1
ATOM 925 C C . ILE A 1 118 ? -5.432 2.509 0.242 1.00 97.81 118 ILE A C 1
ATOM 927 O O . ILE A 1 118 ? -4.668 2.848 1.145 1.00 97.81 118 ILE A O 1
ATOM 931 N N . LYS A 1 119 ? -6.709 2.875 0.207 1.00 97.62 119 LYS A N 1
ATOM 932 C CA . LYS A 1 119 ? -7.407 3.574 1.280 1.00 97.62 119 LYS A CA 1
ATOM 933 C C . LYS A 1 119 ? -8.332 2.606 1.985 1.00 97.62 119 LYS A C 1
ATOM 935 O O . LYS A 1 119 ? -9.130 1.921 1.346 1.00 97.62 119 LYS A O 1
ATOM 940 N N . VAL A 1 120 ? -8.243 2.593 3.304 1.00 97.19 120 VAL A N 1
ATOM 941 C CA . VAL A 1 120 ? -9.007 1.697 4.167 1.00 97.19 120 VAL A CA 1
ATOM 942 C C . VAL A 1 120 ? -9.794 2.543 5.153 1.00 97.19 120 VAL A C 1
ATOM 944 O O . VAL A 1 120 ? -9.269 3.498 5.729 1.00 97.19 120 VAL A O 1
ATOM 947 N N . LYS A 1 121 ? -11.076 2.220 5.336 1.00 96.31 121 LYS A N 1
ATOM 948 C CA . LYS A 1 121 ? -11.889 2.862 6.371 1.00 96.31 121 LYS A CA 1
ATOM 949 C C . LYS A 1 121 ? -11.412 2.383 7.734 1.00 96.31 121 LYS A C 1
ATOM 951 O O . LYS A 1 121 ? -11.189 1.192 7.925 1.00 96.31 121 LYS A O 1
ATOM 956 N N . ARG A 1 122 ? -11.290 3.306 8.681 1.00 92.75 122 ARG A N 1
ATOM 957 C CA . ARG A 1 122 ? -11.113 2.939 10.079 1.00 92.75 122 ARG A CA 1
ATOM 958 C C . ARG A 1 122 ? -12.351 2.223 10.582 1.00 92.75 122 ARG A C 1
ATOM 960 O O . ARG A 1 122 ? -13.476 2.607 10.264 1.00 92.75 122 ARG A O 1
ATOM 967 N N . ASP A 1 123 ? -12.077 1.225 11.394 1.00 85.44 123 ASP A N 1
ATOM 968 C CA . ASP A 1 123 ? -13.020 0.478 12.202 1.00 85.44 123 ASP A CA 1
ATOM 969 C C . ASP A 1 123 ? -12.419 0.391 13.616 1.00 85.44 123 ASP A C 1
ATOM 971 O O . ASP A 1 123 ? -11.281 0.822 13.828 1.00 85.44 123 ASP A O 1
ATOM 975 N N . ASP A 1 124 ? -13.142 -0.181 14.572 1.00 90.94 124 ASP A N 1
ATOM 976 C CA . ASP A 1 124 ? -12.626 -0.434 15.927 1.00 90.94 124 ASP A CA 1
ATOM 977 C C . ASP A 1 124 ? -11.483 -1.474 15.934 1.00 90.94 124 ASP A C 1
ATOM 979 O O . ASP A 1 124 ? -10.788 -1.662 16.934 1.00 90.94 124 ASP A O 1
ATOM 983 N N . LYS A 1 125 ? -11.244 -2.117 14.787 1.00 94.38 125 LYS A N 1
ATOM 984 C CA . LYS A 1 125 ? -10.196 -3.110 14.556 1.00 94.38 125 LYS A CA 1
ATOM 985 C C . LYS A 1 125 ? -8.837 -2.468 14.333 1.00 94.38 125 LYS A C 1
ATOM 987 O O . LYS A 1 125 ? -8.691 -1.464 13.630 1.00 94.38 125 LYS A O 1
ATOM 992 N N . LYS A 1 126 ? -7.796 -3.133 14.826 1.00 96.31 126 LYS A N 1
ATOM 993 C CA . LYS A 1 126 ? -6.417 -2.802 14.474 1.00 96.31 126 LYS A CA 1
ATOM 994 C C . LYS A 1 126 ? -6.191 -3.086 12.988 1.00 96.31 126 LYS A C 1
ATOM 996 O O . LYS A 1 126 ? -6.416 -4.202 12.531 1.00 96.31 126 LYS A O 1
ATOM 1001 N N . ILE A 1 127 ? -5.688 -2.101 12.247 1.00 97.69 127 ILE A N 1
ATOM 1002 C CA . ILE A 1 127 ? -5.304 -2.274 10.840 1.00 97.69 127 ILE A CA 1
ATOM 1003 C C . ILE A 1 127 ? -3.829 -2.669 10.772 1.00 97.69 127 ILE A C 1
ATOM 1005 O O . ILE A 1 127 ? -2.977 -2.020 11.380 1.00 97.69 127 ILE A O 1
ATOM 1009 N N . THR A 1 128 ? -3.523 -3.739 10.042 1.00 97.88 128 THR A N 1
ATOM 1010 C CA . THR A 1 128 ? -2.146 -4.194 9.795 1.00 97.88 128 THR A CA 1
ATOM 1011 C C . THR A 1 128 ? -1.983 -4.671 8.356 1.00 97.88 128 THR A C 1
ATOM 1013 O O . THR A 1 128 ? -2.968 -4.934 7.668 1.00 97.88 128 THR A O 1
ATOM 1016 N N . ALA A 1 129 ? -0.742 -4.783 7.895 1.00 97.88 129 ALA A N 1
ATOM 1017 C CA . ALA A 1 129 ? -0.441 -5.296 6.570 1.00 97.88 129 ALA A CA 1
ATOM 1018 C C . ALA A 1 129 ? 0.954 -5.926 6.531 1.00 97.88 129 ALA A C 1
ATOM 1020 O O . ALA A 1 129 ? 1.834 -5.524 7.296 1.00 97.88 129 ALA A O 1
ATOM 1021 N N . SER A 1 130 ? 1.145 -6.906 5.652 1.00 97.69 130 SER A N 1
ATOM 1022 C CA . SER A 1 130 ? 2.443 -7.530 5.381 1.00 97.69 130 SER A CA 1
ATOM 1023 C C . SER A 1 130 ? 2.576 -7.931 3.913 1.00 97.69 130 SER A C 1
ATOM 1025 O O . SER A 1 130 ? 1.579 -8.016 3.194 1.00 97.69 130 SER A O 1
ATOM 1027 N N . PHE A 1 131 ? 3.823 -8.142 3.494 1.00 93.12 131 PHE A N 1
ATOM 1028 C CA . PHE A 1 131 ? 4.147 -8.944 2.316 1.00 93.12 131 PHE A CA 1
ATOM 1029 C C . PHE A 1 131 ? 4.192 -10.431 2.672 1.00 93.12 131 PHE A C 1
ATOM 1031 O O . PHE A 1 131 ? 4.351 -10.730 3.881 1.00 93.12 131 PHE A O 1
#

Mean predicted aligned error: 5.15 Å

Sequence (131 aa):
MDTPEKVFGLTSYYEIMLEGSNSNHVSQEIIIADHEEAMQELMGEINSTRKPGLKIPSINFKKEVLIFAYGGQQSTGGYAVDVTEVRNEDDLLHFNFDLIKPQGEMVTMSITTPFKIIKVKRDDKKITASF

Solvent-accessible surface area (backbone atoms only — not comparable to full-atom values): 7529 Å² total; per-residue (Å²): 131,84,60,74,60,80,82,52,56,74,71,76,66,45,44,83,75,49,72,49,45,65,33,81,45,60,55,72,47,75,48,76,30,60,44,69,66,58,44,49,53,56,52,44,53,37,28,72,87,48,84,80,58,77,82,82,80,91,74,58,50,88,52,32,33,36,41,41,37,32,52,7,61,35,75,38,41,64,47,38,38,45,77,79,46,66,50,79,55,92,61,34,39,35,38,37,37,43,72,45,71,57,85,75,91,86,62,50,90,36,78,26,10,16,22,30,31,35,37,32,69,64,62,98,35,48,78,51,71,46,114

Nearest PDB structures (foldseek):
  9cn2-assembly1_A  TM=1.788E-01  e=7.830E+00  Human astrovirus 2